Protein AF-A0A9E5SWN3-F1 (afdb_monomer)

Mean predicted aligned error: 2.48 Å

Structure (mmCIF, N/CA/C/O backbone):
data_AF-A0A9E5SWN3-F1
#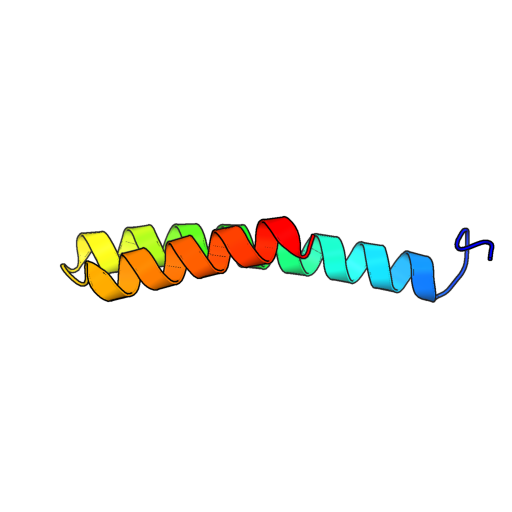
_entry.id   AF-A0A9E5SWN3-F1
#
loop_
_atom_site.group_PDB
_atom_site.id
_atom_site.type_symbol
_atom_site.label_atom_id
_atom_site.label_alt_id
_atom_site.label_comp_id
_atom_site.label_asym_id
_atom_site.label_entity_id
_atom_site.label_seq_id
_atom_site.pdbx_PDB_ins_code
_atom_site.Cartn_x
_atom_site.Cartn_y
_atom_site.Cartn_z
_atom_site.occupancy
_atom_site.B_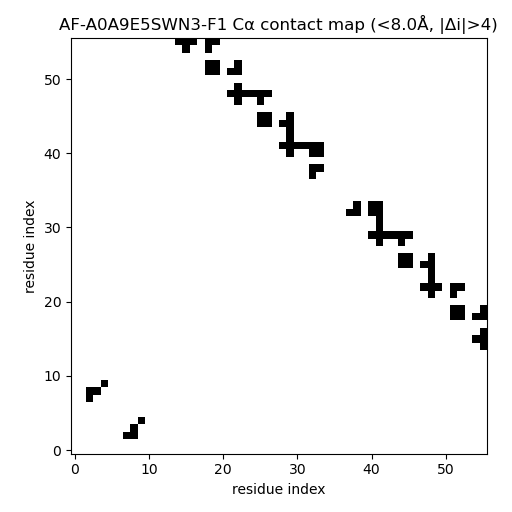iso_or_equiv
_atom_site.auth_seq_id
_atom_site.auth_comp_id
_atom_site.auth_asym_id
_atom_site.auth_atom_id
_atom_site.pdbx_PDB_model_num
ATOM 1 N N . MET A 1 1 ? 11.169 5.436 -26.472 1.00 73.19 1 MET A N 1
ATOM 2 C CA . MET A 1 1 ? 11.910 4.482 -25.622 1.00 73.19 1 MET A CA 1
ATOM 3 C C . MET A 1 1 ? 11.154 3.169 -25.689 1.00 73.19 1 MET A C 1
ATOM 5 O O . MET A 1 1 ? 9.972 3.181 -25.375 1.00 73.19 1 MET A O 1
ATOM 9 N N . GLU A 1 2 ? 11.763 2.089 -26.178 1.00 88.12 2 GLU A N 1
ATOM 10 C CA . GLU A 1 2 ? 11.120 0.767 -26.156 1.00 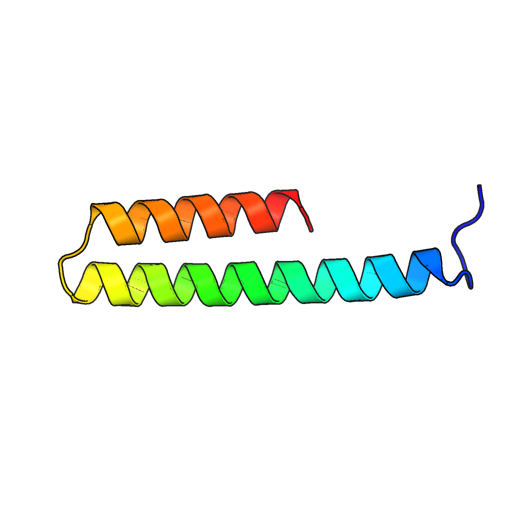88.12 2 GLU A CA 1
ATOM 11 C C . GLU A 1 2 ? 11.437 0.072 -24.832 1.00 88.12 2 GLU A C 1
ATOM 13 O O . GLU A 1 2 ? 12.601 -0.055 -24.458 1.00 88.12 2 GLU A O 1
ATOM 18 N N . LEU A 1 3 ? 10.398 -0.340 -24.104 1.00 93.69 3 LEU A N 1
ATOM 19 C CA . LEU A 1 3 ? 10.541 -1.045 -22.826 1.00 93.69 3 LEU A CA 1
ATOM 20 C C . LEU A 1 3 ? 10.604 -2.565 -23.010 1.00 93.69 3 LEU A C 1
ATOM 22 O O . LEU A 1 3 ? 11.181 -3.251 -22.168 1.00 93.69 3 LEU A O 1
ATOM 26 N N . LYS A 1 4 ? 10.072 -3.079 -24.119 1.00 96.12 4 LYS A N 1
ATOM 27 C CA . LYS A 1 4 ? 9.901 -4.510 -24.358 1.00 96.12 4 LYS A CA 1
ATOM 28 C C . LYS A 1 4 ? 11.231 -5.266 -24.345 1.00 96.12 4 LYS A C 1
ATOM 30 O O . LYS A 1 4 ? 12.170 -4.909 -25.049 1.00 96.12 4 LYS A O 1
ATOM 35 N N . GLY A 1 5 ? 11.310 -6.316 -23.535 1.00 95.50 5 GLY A N 1
ATOM 36 C CA . GLY A 1 5 ? 12.501 -7.134 -23.313 1.00 95.50 5 GLY A CA 1
ATOM 37 C C . GLY A 1 5 ? 13.570 -6.484 -22.429 1.00 95.50 5 GLY A C 1
ATOM 38 O O . GLY A 1 5 ? 14.588 -7.120 -22.141 1.00 95.50 5 GLY A O 1
ATOM 39 N N . SER A 1 6 ? 13.373 -5.241 -21.981 1.00 97.81 6 SER A N 1
ATOM 40 C CA . SER A 1 6 ? 14.345 -4.542 -21.143 1.00 97.81 6 SER A CA 1
ATOM 41 C C . SER A 1 6 ? 14.286 -5.009 -19.687 1.00 97.81 6 SER A C 1
ATOM 43 O O . SER A 1 6 ? 13.302 -5.572 -19.205 1.00 97.81 6 SER A O 1
ATOM 45 N N . ARG A 1 7 ? 15.345 -4.707 -18.929 1.00 97.38 7 ARG A N 1
ATOM 46 C CA . ARG A 1 7 ? 15.323 -4.859 -17.468 1.00 97.38 7 ARG A CA 1
ATOM 47 C C . ARG A 1 7 ? 14.268 -3.957 -16.819 1.00 97.38 7 ARG A C 1
ATOM 49 O O . ARG A 1 7 ? 13.709 -4.336 -15.798 1.00 97.38 7 ARG A O 1
ATOM 56 N N . THR A 1 8 ? 13.995 -2.792 -17.405 1.00 97.88 8 THR A N 1
ATOM 57 C CA . THR A 1 8 ? 12.998 -1.852 -16.885 1.00 97.88 8 THR A CA 1
ATOM 58 C C . THR A 1 8 ? 11.590 -2.429 -16.968 1.00 97.88 8 THR A C 1
ATOM 60 O O . THR A 1 8 ? 10.872 -2.331 -15.987 1.00 97.88 8 THR A O 1
ATOM 63 N N . GLU A 1 9 ? 11.217 -3.097 -18.064 1.00 98.06 9 GLU A N 1
ATOM 64 C CA . GLU A 1 9 ? 9.913 -3.777 -18.170 1.00 98.06 9 GLU A CA 1
ATOM 65 C C . GLU A 1 9 ? 9.738 -4.824 -17.067 1.00 98.06 9 GLU A C 1
ATOM 67 O O . GLU A 1 9 ? 8.774 -4.759 -16.314 1.00 98.06 9 GLU A O 1
ATOM 72 N N . LYS A 1 10 ? 10.727 -5.707 -16.873 1.00 98.06 10 LYS A N 1
ATOM 73 C CA . LYS A 1 10 ? 10.684 -6.702 -15.787 1.00 98.06 10 LYS A CA 1
ATOM 74 C C . LYS A 1 10 ? 10.592 -6.060 -14.403 1.00 98.06 10 LYS A C 1
ATOM 76 O O . LYS A 1 10 ? 9.884 -6.555 -13.536 1.00 98.06 10 LYS A O 1
ATOM 81 N N . ASN A 1 11 ? 11.319 -4.966 -14.179 1.00 98.25 11 ASN A N 1
ATOM 82 C CA . ASN A 1 11 ? 11.253 -4.243 -12.912 1.00 98.25 11 ASN A CA 1
ATOM 83 C C . ASN A 1 11 ? 9.868 -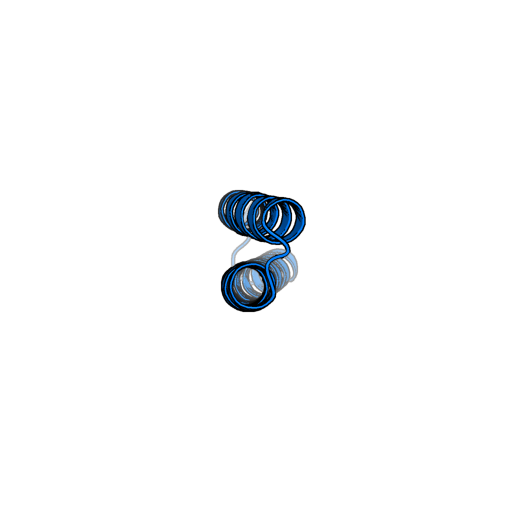3.614 -12.691 1.00 98.25 11 ASN A C 1
ATOM 85 O O . ASN A 1 11 ? 9.390 -3.627 -11.563 1.00 98.25 11 ASN A O 1
ATOM 89 N N . LEU A 1 12 ? 9.229 -3.094 -13.745 1.00 98.00 12 LEU A N 1
ATOM 90 C CA . LEU A 1 12 ? 7.873 -2.543 -13.679 1.00 98.00 12 LEU A CA 1
ATOM 91 C C . LEU A 1 12 ? 6.839 -3.637 -13.391 1.00 98.00 12 LEU A C 1
ATOM 93 O O . LEU A 1 12 ? 5.979 -3.436 -12.545 1.00 98.00 12 LEU A O 1
ATOM 97 N N . GLU A 1 13 ? 6.960 -4.820 -14.000 1.00 98.19 13 GLU A N 1
ATOM 98 C CA . GLU A 1 13 ? 6.101 -5.973 -13.680 1.00 98.19 13 GLU A CA 1
ATOM 99 C C . GLU A 1 13 ? 6.252 -6.416 -12.214 1.00 98.19 13 GLU A C 1
ATOM 101 O O . GLU A 1 13 ? 5.266 -6.715 -11.536 1.00 98.19 13 GLU A O 1
ATOM 106 N N . ILE A 1 14 ? 7.490 -6.437 -11.705 1.00 98.44 14 ILE A N 1
ATOM 107 C CA . ILE A 1 14 ? 7.774 -6.755 -10.300 1.00 98.44 14 ILE A CA 1
ATOM 108 C C . ILE A 1 14 ? 7.171 -5.694 -9.375 1.00 98.44 14 ILE A C 1
ATOM 110 O O . ILE A 1 14 ? 6.547 -6.062 -8.380 1.00 98.44 14 ILE A O 1
ATOM 114 N N . ALA A 1 15 ? 7.335 -4.408 -9.699 1.00 98.44 15 ALA A N 1
ATOM 115 C CA . ALA A 1 15 ? 6.767 -3.307 -8.927 1.00 98.44 15 ALA A CA 1
ATOM 116 C C . ALA A 1 15 ? 5.237 -3.397 -8.897 1.00 98.44 15 ALA A C 1
ATOM 118 O O . ALA A 1 15 ? 4.664 -3.474 -7.817 1.00 98.44 15 ALA A O 1
ATOM 119 N N . PHE A 1 16 ? 4.592 -3.544 -10.057 1.00 98.44 16 PHE A N 1
ATOM 120 C CA . PHE A 1 16 ? 3.141 -3.698 -10.170 1.00 98.44 16 PHE A CA 1
ATOM 121 C C . PHE A 1 16 ? 2.600 -4.855 -9.317 1.00 98.44 16 PHE A C 1
ATOM 123 O O . PHE A 1 16 ? 1.618 -4.713 -8.585 1.00 98.44 16 PHE A O 1
ATOM 130 N N . SER A 1 17 ? 3.265 -6.013 -9.371 1.00 98.50 17 SER A N 1
ATOM 131 C CA . SER A 1 17 ? 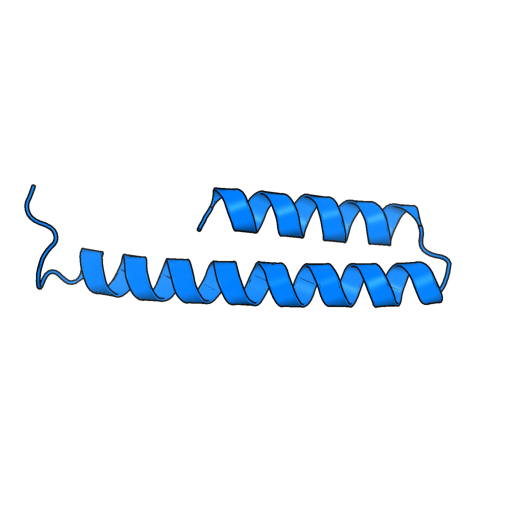2.914 -7.167 -8.537 1.00 98.50 17 SER A CA 1
ATOM 132 C C . SER A 1 17 ? 3.125 -6.891 -7.044 1.00 98.50 17 SER A C 1
ATOM 134 O O . SER A 1 17 ? 2.315 -7.317 -6.217 1.00 98.50 17 SER A O 1
ATOM 136 N N . GLY A 1 18 ? 4.194 -6.173 -6.692 1.00 98.44 18 GLY A N 1
ATOM 137 C CA . GLY A 1 18 ? 4.492 -5.737 -5.330 1.00 98.44 18 GLY A CA 1
ATOM 138 C C . GLY A 1 18 ? 3.410 -4.820 -4.764 1.00 98.44 18 GLY A C 1
ATOM 139 O O . GLY A 1 18 ? 2.844 -5.143 -3.718 1.00 98.44 18 GLY A O 1
ATOM 140 N N . GLU A 1 19 ? 3.064 -3.754 -5.486 1.00 98.31 19 GLU A N 1
ATOM 141 C CA . GLU A 1 19 ? 2.047 -2.783 -5.064 1.00 98.31 19 GLU A CA 1
ATOM 142 C C . GLU A 1 19 ? 0.649 -3.411 -5.002 1.00 98.31 19 GLU A C 1
ATOM 144 O O . GLU A 1 19 ? -0.083 -3.242 -4.025 1.00 98.31 19 GLU A O 1
ATOM 149 N N . SER A 1 20 ? 0.317 -4.289 -5.955 1.00 98.25 20 SER A N 1
ATOM 150 C CA . SER A 1 20 ? -0.926 -5.072 -5.918 1.00 98.25 20 SER A CA 1
ATOM 151 C C . SER A 1 20 ? -1.033 -5.943 -4.657 1.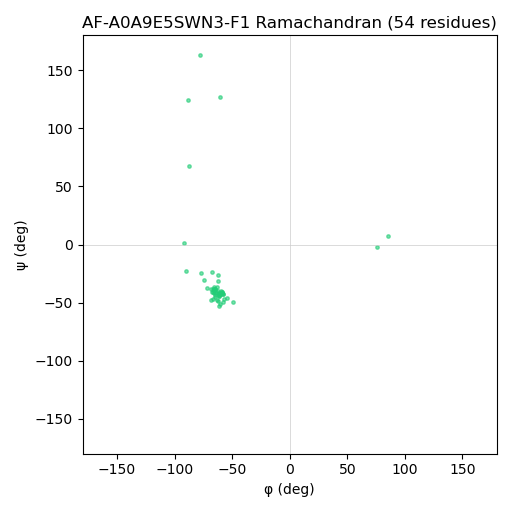00 98.25 20 SER A C 1
ATOM 153 O O . SER A 1 20 ? -2.098 -6.066 -4.042 1.00 98.25 20 SER A O 1
ATOM 155 N N . GLN A 1 21 ? 0.074 -6.566 -4.241 1.00 98.62 21 GLN A N 1
ATOM 156 C CA . GLN A 1 21 ? 0.120 -7.346 -3.004 1.00 98.62 21 GLN A CA 1
ATOM 157 C C . GLN A 1 21 ? 0.076 -6.453 -1.757 1.00 98.62 21 GLN A C 1
ATOM 159 O O . GLN A 1 21 ? -0.554 -6.838 -0.767 1.00 98.62 21 GLN A O 1
ATOM 164 N N . ALA A 1 22 ? 0.723 -5.285 -1.786 1.00 98.56 22 ALA A N 1
ATOM 165 C CA . ALA A 1 22 ? 0.717 -4.313 -0.696 1.00 98.56 22 ALA A CA 1
ATOM 166 C C . ALA A 1 22 ? -0.701 -3.788 -0.431 1.00 98.56 22 ALA A C 1
ATOM 168 O O . ALA A 1 22 ? -1.188 -3.905 0.697 1.00 98.56 22 ALA A O 1
ATOM 169 N N . ARG A 1 23 ? -1.425 -3.373 -1.479 1.00 98.62 23 ARG A N 1
ATOM 170 C CA . ARG A 1 23 ? -2.845 -2.990 -1.412 1.00 98.62 23 ARG A CA 1
ATOM 171 C C . ARG A 1 23 ? -3.704 -4.034 -0.697 1.00 98.62 23 ARG A C 1
ATOM 173 O O . ARG A 1 23 ? -4.470 -3.708 0.216 1.00 98.62 23 ARG A O 1
ATOM 180 N N . ASN A 1 24 ? -3.573 -5.304 -1.085 1.00 98.50 24 ASN A N 1
ATOM 181 C CA . ASN A 1 24 ? -4.332 -6.395 -0.470 1.00 98.50 24 ASN A CA 1
ATOM 182 C C . ASN A 1 24 ? -3.998 -6.559 1.023 1.00 98.50 24 ASN A C 1
ATOM 184 O O . ASN A 1 24 ? -4.903 -6.739 1.843 1.00 98.50 24 ASN A O 1
ATOM 188 N N . LYS A 1 25 ? -2.715 -6.458 1.397 1.00 98.69 25 LYS A N 1
ATOM 189 C CA . LYS A 1 25 ? -2.281 -6.527 2.802 1.00 98.69 25 LYS A CA 1
ATOM 190 C C . LYS A 1 25 ? -2.844 -5.371 3.622 1.00 98.69 25 LYS A C 1
ATOM 192 O O . LYS A 1 25 ? -3.401 -5.616 4.689 1.00 98.69 25 LYS A O 1
ATOM 197 N N . TYR A 1 26 ? -2.753 -4.140 3.127 1.00 98.69 26 TYR A N 1
ATOM 198 C CA . TYR A 1 26 ? -3.261 -2.970 3.843 1.00 98.69 26 TYR A CA 1
ATOM 199 C C . TYR A 1 26 ? -4.780 -3.010 4.005 1.00 98.69 26 TYR A C 1
ATOM 201 O O . TYR A 1 26 ? -5.279 -2.765 5.100 1.00 98.69 26 TYR A O 1
ATOM 209 N N . THR A 1 27 ? -5.515 -3.468 2.990 1.00 98.69 27 THR A N 1
ATOM 210 C CA . THR A 1 27 ? -6.965 -3.700 3.108 1.00 98.69 27 THR A CA 1
ATOM 211 C C . THR A 1 27 ? -7.287 -4.722 4.211 1.00 98.69 27 THR A C 1
ATOM 213 O O . THR A 1 27 ? -8.202 -4.526 5.017 1.00 98.69 27 THR A O 1
ATOM 216 N N . TYR A 1 28 ? -6.511 -5.808 4.302 1.00 98.69 28 TYR A N 1
ATOM 217 C CA . TYR A 1 28 ? -6.658 -6.798 5.371 1.00 98.69 28 TYR A CA 1
ATOM 218 C C . TYR A 1 28 ? -6.329 -6.214 6.757 1.00 98.69 28 TYR A C 1
ATOM 220 O O . TYR A 1 28 ? -7.079 -6.432 7.714 1.00 98.69 28 TYR A O 1
ATOM 228 N N . TYR A 1 29 ? -5.255 -5.432 6.873 1.00 98.75 29 TYR A N 1
ATOM 229 C CA . TYR A 1 29 ? -4.875 -4.778 8.127 1.00 98.75 29 TYR A CA 1
ATOM 230 C C . TYR A 1 29 ? -5.900 -3.741 8.575 1.00 98.75 29 TYR A C 1
ATOM 232 O O . TYR A 1 29 ? -6.230 -3.709 9.758 1.00 98.75 29 TYR A O 1
ATOM 240 N N . ALA A 1 30 ? -6.491 -2.983 7.651 1.00 98.81 30 ALA A N 1
ATOM 241 C CA . ALA A 1 30 ? -7.606 -2.096 7.955 1.00 98.81 30 ALA A CA 1
ATOM 242 C C . ALA A 1 30 ? -8.784 -2.859 8.575 1.00 98.81 30 ALA A C 1
ATOM 244 O O . ALA A 1 30 ? -9.316 -2.459 9.611 1.00 98.81 30 ALA A O 1
ATOM 245 N N . SER A 1 31 ? -9.160 -4.003 7.986 1.00 98.62 31 SER A N 1
ATOM 246 C CA . SER A 1 31 ? -10.219 -4.862 8.533 1.00 98.62 31 SER A CA 1
ATOM 247 C C . SER A 1 31 ? -9.892 -5.341 9.949 1.00 98.62 31 SER A C 1
ATOM 249 O O . SER A 1 31 ? -10.767 -5.367 10.818 1.00 98.62 31 SER A O 1
ATOM 251 N N . LYS A 1 32 ? -8.630 -5.708 10.202 1.00 98.81 32 LYS A N 1
ATOM 252 C CA . LYS A 1 32 ? -8.174 -6.155 11.522 1.00 98.81 32 LYS A CA 1
ATOM 253 C C . LYS A 1 32 ? -8.179 -5.015 12.546 1.00 98.81 32 LYS A C 1
ATOM 255 O O . LYS A 1 32 ? -8.768 -5.193 13.608 1.00 98.81 32 LYS A O 1
ATOM 260 N N . ALA A 1 33 ? -7.627 -3.853 12.200 1.00 98.75 33 ALA A N 1
ATOM 261 C CA . ALA A 1 33 ? -7.612 -2.659 13.044 1.00 98.75 33 ALA A CA 1
ATOM 262 C C . ALA A 1 33 ? -9.033 -2.215 13.422 1.00 98.75 33 ALA A C 1
ATOM 264 O O . ALA A 1 33 ? -9.308 -1.945 14.590 1.00 98.75 33 ALA A O 1
ATOM 265 N N . LYS A 1 34 ? -9.968 -2.247 12.463 1.00 98.56 34 LYS A N 1
ATOM 266 C CA . LYS A 1 34 ? -11.381 -1.940 12.709 1.00 98.56 34 LYS A CA 1
ATOM 267 C C . LYS A 1 34 ? -12.024 -2.908 13.703 1.00 98.56 34 LYS A C 1
ATOM 269 O O . LYS A 1 34 ? -12.709 -2.480 14.624 1.00 98.56 34 LYS A O 1
ATOM 274 N N . LYS A 1 35 ? -11.768 -4.217 13.569 1.00 98.62 35 LYS A N 1
ATOM 275 C CA . LYS A 1 35 ? -12.264 -5.238 14.517 1.00 98.62 35 LYS A CA 1
ATOM 276 C C . LYS A 1 35 ? -11.731 -5.049 15.940 1.00 98.62 35 LYS A C 1
ATOM 278 O O . LYS A 1 35 ? -12.379 -5.489 16.882 1.00 98.62 35 LYS A O 1
ATOM 283 N N . GLU A 1 36 ? -10.566 -4.430 16.090 1.00 98.62 36 GLU A N 1
ATOM 284 C CA . GLU A 1 36 ? -9.935 -4.140 17.383 1.00 98.62 36 GLU A CA 1
ATOM 285 C C . GLU A 1 36 ? -10.313 -2.756 17.941 1.00 98.62 36 GLU A C 1
ATOM 287 O O . GLU A 1 36 ? -9.875 -2.393 19.029 1.00 98.62 36 GLU A O 1
ATOM 292 N N . GLY A 1 37 ? -11.159 -1.997 17.234 1.00 98.44 37 GLY A N 1
ATOM 293 C CA . GLY A 1 37 ? -11.636 -0.678 17.659 1.00 98.44 37 GLY A CA 1
ATOM 294 C C . GLY A 1 37 ? -10.705 0.483 17.300 1.00 98.44 37 GLY A C 1
ATOM 295 O O . GLY A 1 37 ? -10.954 1.617 17.706 1.00 98.44 37 GLY A O 1
ATOM 296 N N . TYR A 1 38 ? -9.648 0.243 16.519 1.00 98.69 38 TYR A N 1
ATOM 297 C CA . TYR A 1 38 ? -8.711 1.275 16.073 1.00 98.69 38 TYR A CA 1
ATOM 298 C C . TYR A 1 38 ? -9.182 1.947 14.775 1.00 98.69 38 TYR A C 1
ATOM 300 O O . TYR A 1 38 ? -8.557 1.805 13.725 1.00 98.69 38 TYR A O 1
ATOM 308 N N . GLU A 1 39 ? -10.285 2.693 14.837 1.00 98.44 39 GLU A N 1
ATOM 309 C CA . GLU A 1 39 ? -10.935 3.279 13.649 1.00 98.44 39 GLU A CA 1
ATOM 310 C C . GLU A 1 39 ? -10.008 4.201 12.835 1.00 98.44 39 GLU A C 1
ATOM 312 O O . GLU A 1 39 ? -9.945 4.091 11.612 1.00 98.44 39 GLU A O 1
ATOM 317 N N . GLN A 1 40 ? -9.221 5.064 13.491 1.00 98.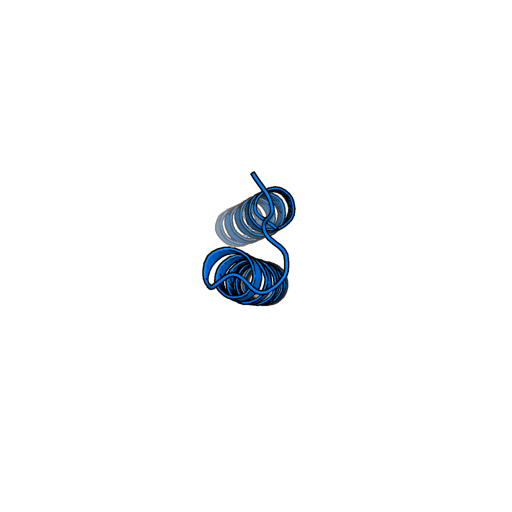69 40 GLN A N 1
ATOM 318 C CA . GLN A 1 40 ? -8.284 5.952 12.786 1.00 98.69 40 GLN A CA 1
ATOM 319 C C . GLN A 1 40 ? -7.166 5.168 12.083 1.00 98.69 40 GLN A C 1
ATOM 321 O O . GLN A 1 40 ? -6.794 5.492 10.960 1.00 98.69 40 GLN A O 1
ATOM 326 N N . ILE A 1 41 ? -6.651 4.111 12.716 1.00 98.69 41 ILE A N 1
ATOM 327 C CA . ILE A 1 41 ? -5.610 3.261 12.120 1.00 98.69 41 ILE A CA 1
ATOM 328 C C . ILE A 1 41 ? -6.188 2.472 10.940 1.00 98.69 41 ILE A C 1
ATOM 330 O O . ILE A 1 41 ? -5.527 2.321 9.915 1.00 98.69 41 ILE A O 1
ATOM 334 N N . ALA A 1 42 ? -7.434 2.007 11.049 1.00 98.81 42 ALA A N 1
ATOM 335 C CA . ALA A 1 42 ? -8.122 1.356 9.944 1.00 98.81 42 ALA A CA 1
ATOM 336 C C . ALA A 1 42 ? -8.283 2.294 8.738 1.00 98.81 42 ALA A C 1
ATOM 338 O O . ALA A 1 42 ? -8.020 1.870 7.614 1.00 98.81 42 ALA A O 1
ATOM 339 N N . ALA A 1 43 ? -8.656 3.558 8.968 1.00 98.75 43 ALA A N 1
ATOM 340 C CA . ALA A 1 43 ? -8.751 4.567 7.914 1.00 98.75 43 ALA A CA 1
ATOM 341 C C . ALA A 1 43 ? -7.395 4.811 7.230 1.00 98.75 43 ALA A C 1
ATOM 343 O O . ALA A 1 43 ? -7.329 4.788 6.006 1.00 98.75 43 ALA A O 1
ATOM 344 N N . LEU A 1 44 ? -6.310 4.933 8.003 1.00 98.81 44 LEU A N 1
ATOM 345 C CA . LEU A 1 44 ? -4.958 5.100 7.456 1.00 98.81 44 LEU A CA 1
ATOM 346 C C . LEU A 1 44 ? -4.513 3.899 6.610 1.00 98.81 44 LEU A C 1
ATOM 348 O O . LEU A 1 44 ? -3.905 4.077 5.557 1.00 98.81 44 LEU A O 1
ATOM 352 N N . PHE A 1 45 ? -4.829 2.669 7.028 1.00 98.81 45 PHE A N 1
ATOM 353 C CA . PHE A 1 45 ? -4.545 1.490 6.207 1.00 98.81 45 PHE A CA 1
ATOM 354 C C . PHE A 1 45 ? -5.368 1.457 4.914 1.00 98.81 45 PHE A C 1
ATOM 356 O O . PHE A 1 45 ? -4.839 1.028 3.892 1.00 98.81 45 PHE A O 1
ATOM 363 N N . LEU A 1 46 ? -6.629 1.905 4.929 1.00 98.75 46 LEU A N 1
ATOM 364 C CA . LEU A 1 46 ? -7.426 2.008 3.701 1.00 98.75 46 LEU A CA 1
ATOM 365 C C . LEU A 1 46 ? -6.869 3.074 2.759 1.00 98.75 46 LEU A C 1
ATOM 367 O O . LEU A 1 46 ? -6.661 2.774 1.591 1.00 98.75 46 LEU A O 1
ATOM 371 N N . GLU A 1 47 ? -6.550 4.261 3.272 1.00 98.75 47 GLU A N 1
ATOM 372 C CA . GLU A 1 47 ? -5.930 5.335 2.488 1.00 98.75 47 GLU A CA 1
ATOM 373 C C . GLU A 1 47 ? -4.594 4.877 1.885 1.00 98.75 47 GLU A C 1
ATOM 375 O O . GLU A 1 47 ? -4.319 5.098 0.710 1.00 98.75 47 GLU A O 1
ATOM 380 N N . THR A 1 48 ? -3.781 4.144 2.651 1.00 98.62 48 THR A N 1
ATOM 381 C CA . THR A 1 48 ? -2.534 3.563 2.131 1.00 98.62 48 THR A CA 1
ATOM 382 C C . THR A 1 48 ? -2.817 2.535 1.031 1.00 98.62 48 THR A C 1
ATOM 384 O O . THR A 1 48 ? -2.138 2.536 0.012 1.00 98.62 48 THR A O 1
ATOM 387 N N . ALA A 1 49 ? -3.834 1.680 1.188 1.00 98.69 49 ALA A N 1
ATOM 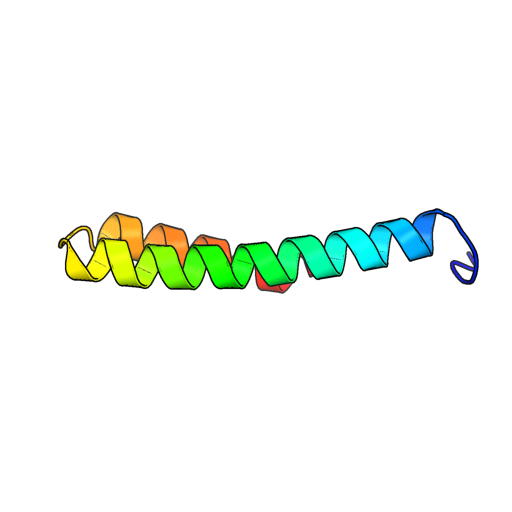388 C CA . ALA A 1 49 ? -4.219 0.719 0.153 1.00 98.69 49 ALA A CA 1
ATOM 389 C C . ALA A 1 49 ? -4.690 1.401 -1.145 1.00 98.69 49 ALA A C 1
ATOM 391 O O . ALA A 1 49 ? -4.423 0.883 -2.229 1.00 98.69 49 ALA A O 1
ATOM 392 N N . GLU A 1 50 ? -5.385 2.534 -1.037 1.00 98.69 50 GLU A N 1
ATOM 393 C CA . GLU A 1 50 ? -5.782 3.361 -2.180 1.00 98.69 50 GLU A CA 1
ATOM 394 C C . GLU A 1 50 ? -4.562 3.999 -2.851 1.00 98.69 50 GLU A C 1
ATOM 396 O O . GLU A 1 50 ? -4.451 3.943 -4.070 1.00 98.69 50 GLU A O 1
ATOM 401 N N . ASN A 1 51 ? -3.586 4.488 -2.083 1.00 98.56 51 ASN A N 1
ATOM 402 C CA . ASN A 1 51 ? -2.335 4.996 -2.652 1.00 98.56 51 ASN A CA 1
ATOM 403 C C . ASN A 1 51 ? -1.566 3.914 -3.432 1.00 98.56 51 ASN A C 1
ATOM 405 O O . ASN A 1 51 ? -1.127 4.178 -4.547 1.00 98.56 51 ASN A O 1
ATOM 409 N N . GLU A 1 52 ? -1.472 2.678 -2.921 1.00 98.12 52 GLU A N 1
ATOM 410 C CA . GLU A 1 52 ? 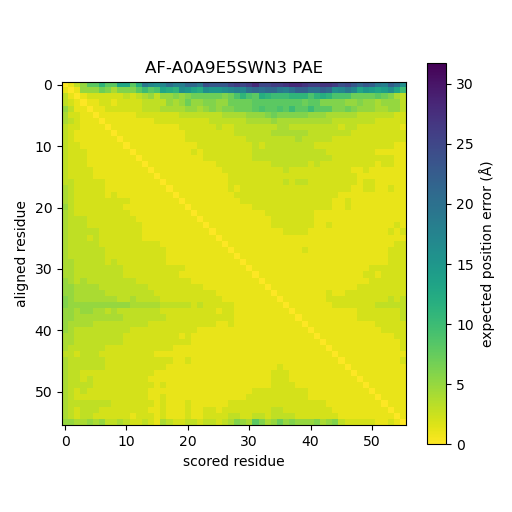-0.821 1.590 -3.678 1.00 98.12 52 GLU A CA 1
ATOM 411 C C . GLU A 1 52 ? -1.602 1.181 -4.932 1.00 98.12 52 GLU A C 1
ATOM 413 O O . GLU A 1 52 ? -1.021 0.648 -5.874 1.00 98.12 52 GLU A O 1
ATOM 418 N N . GLN A 1 53 ? -2.916 1.426 -4.973 1.00 97.50 53 GLN A N 1
ATOM 419 C CA . GLN A 1 53 ? -3.685 1.261 -6.204 1.00 97.50 53 GLN A CA 1
ATOM 420 C C . GLN A 1 53 ? -3.266 2.283 -7.266 1.00 97.50 53 GLN A C 1
ATOM 422 O O . GLN A 1 53 ? -3.220 1.927 -8.435 1.00 97.50 53 GLN A O 1
ATOM 427 N N . GLU A 1 54 ? -2.981 3.525 -6.872 1.00 98.12 54 GLU A N 1
ATOM 428 C CA . GLU A 1 54 ? -2.539 4.579 -7.794 1.00 98.12 54 GLU A CA 1
ATOM 429 C C . GLU A 1 54 ? -1.059 4.433 -8.190 1.00 98.12 54 GLU A C 1
ATOM 431 O O . GLU A 1 54 ? -0.652 4.908 -9.250 1.00 98.12 54 GLU A O 1
ATOM 436 N N . HIS A 1 55 ? -0.241 3.774 -7.361 1.00 96.50 55 HIS A N 1
ATOM 437 C CA . HIS A 1 55 ? 1.148 3.443 -7.697 1.00 96.50 55 HIS A CA 1
ATOM 438 C C . HIS A 1 55 ? 1.280 2.290 -8.706 1.00 96.50 55 HIS A C 1
ATOM 440 O O . HIS A 1 55 ? 2.268 2.253 -9.445 1.00 96.50 55 HIS A O 1
ATOM 446 N N . ALA A 1 56 ? 0.329 1.349 -8.700 1.00 92.38 56 ALA A N 1
ATOM 447 C CA . ALA A 1 56 ? 0.319 0.149 -9.539 1.00 92.38 56 ALA A CA 1
ATOM 448 C C . ALA A 1 56 ? -0.191 0.442 -10.962 1.00 92.38 56 ALA A C 1
ATOM 450 O O . ALA A 1 56 ? 0.602 0.273 -11.917 1.00 92.38 56 ALA A O 1
#

Radius of gyration: 14.95 Å; Cα contacts (8 Å, |Δi|>4): 48; chains: 1; bounding box: 28×13×44 Å

Sequence (56 aa):
MELKGSRTEKNLEIAFSGESQARNKYTYYASKAKKEGYEQIAALFLETAENEQEHA

Secondary structure (DSSP, 8-state):
---TTSHHHHHHHHHHHHHHHHHHHHHHHHHHHHHTT-HHHHHHHHHHHHHHHHH-

Solvent-accessible surface area (backbone atoms only — not comparable to full-atom values): 2930 Å² total; per-residue (Å²): 135,86,49,83,93,36,72,64,43,56,49,48,54,51,48,33,54,48,28,54,51,48,22,54,49,26,46,50,48,15,56,51,30,43,76,74,69,37,54,71,60,13,50,52,24,42,54,49,19,52,51,26,59,74,73,77

pLDDT: mean 97.51, std 3.73, range [73.19, 98.81]

Nearest PDB structures (foldseek):
  4di0-assembly1_B  TM=1.007E+00  e=3.161E-03  Burkholderia pseudomallei 1710b
  1j30-assembly1_B  TM=9.959E-01  e=5.205E-03  Sulfurisphaera tokodaii str. 7
  7o91-assembly2_B  TM=9.891E-01  e=7.566E-03  Sulfurisphaera tokodaii str. 7
  2hr5-assembly1_A  TM=9.790E-01  e=2.982E-02  Pyrococcus furiosus
  9eon-assembly1_A  TM=9.609E-01  e=8.116E-01  Synechocystis sp. PCC 6803

Foldseek 3Di:
DDCPPHPVVVVVVVLLVVLQVLLVVLQVVLVVCVVVVNNVSSVVSNVSSVVSVVVD